Protein AF-A0A7C7V2Q9-F1 (afdb_monomer_lite)

Foldseek 3Di:
DDPDDDPDDDDDQPQDQDPVRDGDPDDQLFWFFFAAPDKDALVNCVVVVDDRVVCCVPPVDGIHGDHDPPDAPVNGVVRRVVRRCVRSVHDPVPDPDDDDDDPGDD

Secondary structure (DSSP, 8-state):
---------------PPPTTSSPPSS----------S-EEETGGGGGGT--HHHHHHHH---EEE---TT--HHHHHHHHHHHHHHHHT--GGG--------SS--

Sequence (106 aa):
MASETSKQDSPAISFRRSRTGRLMEVQVVGVGSAVPDRLVTNEDLASLGYDADWIVQRTGILERRHAPPETATGDLAYEAARRCVADGGVDPRDIDLLILGTYTPD

pLDDT: mean 84.38, std 17.76, range [38.19, 97.56]

Structure (mmCIF, N/CA/C/O backbone):
data_AF-A0A7C7V2Q9-F1
#
_entry.id   AF-A0A7C7V2Q9-F1
#
loop_
_atom_site.group_PDB
_atom_site.id
_atom_site.type_symbol
_atom_site.label_atom_id
_atom_site.label_alt_id
_atom_site.label_comp_id
_atom_site.label_asym_id
_atom_site.label_entity_id
_atom_site.label_seq_id
_atom_site.pdbx_PDB_ins_code
_atom_site.Cartn_x
_atom_site.Cartn_y
_atom_site.Cartn_z
_atom_site.occupancy
_atom_site.B_iso_or_equiv
_atom_site.auth_seq_id
_atom_site.auth_comp_id
_atom_site.auth_asym_id
_atom_site.auth_atom_id
_atom_site.pdbx_PDB_model_num
ATOM 1 N N . MET A 1 1 ? -37.663 -18.138 36.614 1.00 41.06 1 MET A N 1
ATOM 2 C CA . MET A 1 1 ? -36.745 -18.823 35.682 1.00 41.06 1 MET A CA 1
ATOM 3 C C . MET A 1 1 ? -36.202 -17.770 34.736 1.00 41.06 1 MET A C 1
ATOM 5 O O . MET A 1 1 ? -36.811 -17.496 33.714 1.00 41.06 1 MET A O 1
ATOM 9 N N . ALA A 1 2 ? -35.148 -17.083 35.172 1.00 38.19 2 ALA A N 1
ATOM 10 C CA . ALA A 1 2 ? -34.436 -16.102 34.369 1.00 38.19 2 ALA A CA 1
ATOM 11 C C . ALA A 1 2 ? -33.371 -16.861 33.574 1.00 38.19 2 ALA A C 1
ATOM 13 O O . ALA A 1 2 ? -32.460 -17.435 34.162 1.00 38.19 2 ALA A O 1
ATOM 14 N N . SER A 1 3 ? -33.532 -16.937 32.257 1.00 39.94 3 SER A N 1
ATOM 15 C CA . SER A 1 3 ? -32.463 -17.345 31.351 1.00 39.94 3 SER A CA 1
ATOM 16 C C . SER A 1 3 ? -31.735 -16.078 30.915 1.00 39.94 3 SER A C 1
ATOM 18 O O . SER A 1 3 ? -32.108 -15.445 29.928 1.00 39.94 3 SER A O 1
ATOM 20 N N . GLU A 1 4 ? -30.740 -15.673 31.700 1.00 38.28 4 GLU A N 1
ATOM 21 C CA . GLU A 1 4 ? -29.757 -14.676 31.287 1.00 38.28 4 GLU A CA 1
ATOM 22 C C . GLU A 1 4 ? -28.887 -15.300 30.190 1.00 38.28 4 GLU A C 1
ATOM 24 O O . GLU A 1 4 ? -28.054 -16.170 30.431 1.00 38.28 4 GLU A O 1
ATOM 29 N N . THR A 1 5 ? -29.135 -14.893 28.948 1.00 43.19 5 THR A N 1
ATOM 30 C CA . THR A 1 5 ? -28.259 -15.163 27.808 1.00 43.19 5 THR A CA 1
ATOM 31 C C . THR A 1 5 ? -26.895 -14.528 28.049 1.00 43.19 5 THR A C 1
ATOM 33 O O . THR A 1 5 ? -26.786 -13.310 28.203 1.00 43.19 5 THR A O 1
ATOM 36 N N . SER A 1 6 ? -25.864 -15.373 28.056 1.00 40.00 6 SER A N 1
ATOM 37 C CA . SER A 1 6 ? -24.457 -14.999 28.125 1.00 40.00 6 SER A CA 1
ATOM 38 C C . SER A 1 6 ? -24.110 -13.995 27.026 1.00 40.00 6 SER A C 1
ATOM 40 O O . SER A 1 6 ? -24.124 -14.333 25.840 1.00 40.00 6 SER A O 1
ATOM 42 N N . LYS A 1 7 ? -23.754 -12.768 27.411 1.00 46.78 7 LYS A N 1
ATOM 43 C CA . LYS A 1 7 ? -22.939 -11.909 26.554 1.00 46.78 7 LYS A CA 1
ATOM 44 C C . LYS A 1 7 ? -21.549 -12.535 26.520 1.00 46.78 7 LYS A C 1
ATOM 46 O O . LYS A 1 7 ? -20.858 -12.559 27.530 1.00 46.78 7 LYS A O 1
ATOM 51 N N . GLN A 1 8 ? -21.210 -13.130 25.383 1.00 46.75 8 GLN A N 1
ATOM 52 C CA . GLN A 1 8 ? -19.854 -13.556 25.076 1.00 46.75 8 GLN A CA 1
ATOM 53 C C . GLN A 1 8 ? -18.965 -12.309 25.098 1.00 46.75 8 GLN A C 1
ATOM 55 O O . GLN A 1 8 ? -19.230 -11.362 24.357 1.00 46.75 8 GLN A O 1
ATOM 60 N N . ASP A 1 9 ? -17.958 -12.302 25.968 1.00 46.53 9 ASP A N 1
ATOM 61 C CA . ASP A 1 9 ? -16.917 -11.280 25.989 1.00 46.53 9 ASP A CA 1
ATOM 62 C C . ASP A 1 9 ? -16.191 -11.280 24.635 1.00 46.53 9 ASP A C 1
ATOM 64 O O . ASP A 1 9 ? -15.478 -12.226 24.289 1.00 46.53 9 ASP A O 1
ATOM 68 N N . SER A 1 10 ? -16.417 -10.225 23.848 1.00 48.28 10 SER A N 1
ATOM 69 C CA . SER A 1 10 ? -15.636 -9.906 22.649 1.00 48.28 10 SER A CA 1
ATOM 70 C C . SER A 1 10 ? -14.153 -9.758 23.015 1.00 48.28 10 SER A C 1
ATOM 72 O O . SER A 1 10 ? -13.844 -9.328 24.132 1.00 48.28 10 SER A O 1
ATOM 74 N N . PRO A 1 11 ? -13.209 -10.086 22.114 1.00 44.59 11 PRO A N 1
ATOM 75 C CA . PRO A 1 11 ? -11.795 -10.014 22.438 1.00 44.59 11 PRO A CA 1
ATOM 76 C C . PRO A 1 11 ? -11.407 -8.542 22.597 1.00 44.59 11 PRO A C 1
ATOM 78 O O . PRO A 1 11 ? -11.279 -7.803 21.627 1.00 44.59 11 PRO A O 1
ATOM 81 N N . ALA A 1 12 ? -11.242 -8.099 23.841 1.00 56.66 12 ALA A N 1
ATOM 82 C CA . ALA A 1 12 ? -10.711 -6.780 24.134 1.00 56.66 12 ALA A CA 1
ATOM 83 C C . ALA A 1 12 ? -9.290 -6.675 23.559 1.00 56.66 12 ALA A C 1
ATOM 85 O O . ALA A 1 12 ? -8.449 -7.545 23.806 1.00 56.66 12 ALA A O 1
ATOM 86 N N . ILE A 1 13 ? -9.020 -5.605 22.808 1.00 59.50 13 ILE A N 1
ATOM 87 C CA . ILE A 1 13 ? -7.691 -5.276 22.282 1.00 59.50 13 ILE A CA 1
ATOM 88 C C . ILE A 1 13 ? -6.670 -5.370 23.428 1.00 59.50 13 ILE A C 1
ATOM 90 O O . ILE A 1 13 ? -6.713 -4.615 24.401 1.00 59.50 13 ILE A O 1
ATOM 94 N N . SER A 1 14 ? -5.751 -6.335 23.337 1.00 60.16 14 SER A N 1
ATOM 95 C CA . SER A 1 14 ? -4.740 -6.583 24.367 1.00 60.16 14 SER A CA 1
ATOM 96 C C . SER A 1 14 ? -3.636 -5.525 24.285 1.00 60.16 14 SER A C 1
ATO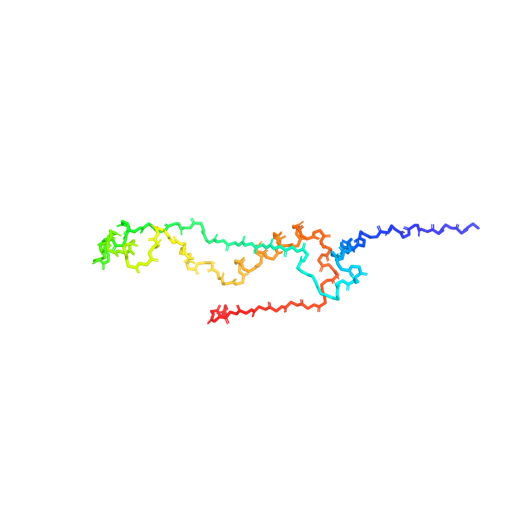M 98 O O . SER A 1 14 ? -2.616 -5.721 23.617 1.00 60.16 14 SER A O 1
ATOM 100 N N . PHE A 1 15 ? -3.808 -4.413 25.000 1.00 61.47 15 PHE A N 1
ATOM 101 C CA . PHE A 1 15 ? -2.799 -3.360 25.113 1.00 61.47 15 PHE A CA 1
ATOM 102 C C . PHE A 1 15 ? -1.504 -3.900 25.734 1.00 61.47 15 PHE A C 1
ATOM 104 O O . PHE A 1 15 ? -1.442 -4.247 26.918 1.00 61.47 15 PHE A O 1
ATOM 111 N N . ARG A 1 16 ? -0.428 -3.961 24.941 1.00 62.97 16 ARG A N 1
ATOM 112 C CA . ARG A 1 16 ? 0.899 -4.315 25.460 1.00 62.97 16 ARG A CA 1
ATOM 113 C C . ARG A 1 16 ? 1.402 -3.170 26.341 1.00 62.97 16 ARG A C 1
ATOM 115 O O . ARG A 1 16 ? 1.427 -2.016 25.921 1.00 62.97 16 ARG A O 1
ATOM 122 N N . ARG A 1 17 ? 1.839 -3.479 27.568 1.00 60.38 17 ARG A N 1
ATOM 123 C CA . ARG A 1 17 ? 2.499 -2.492 28.443 1.00 60.38 17 ARG A CA 1
ATOM 124 C C . ARG A 1 17 ? 3.735 -1.921 27.742 1.00 60.38 17 ARG A C 1
ATOM 126 O O . ARG A 1 17 ? 4.563 -2.679 27.238 1.00 60.38 17 ARG A O 1
ATOM 133 N N . SER A 1 18 ? 3.882 -0.594 27.746 1.00 64.69 18 SER A N 1
ATOM 134 C CA . SER A 1 18 ? 5.103 0.046 27.248 1.00 64.69 18 SER A CA 1
ATOM 135 C C . SER A 1 18 ? 6.319 -0.368 28.082 1.00 64.69 18 SER A C 1
ATOM 137 O O . SER A 1 18 ? 6.206 -0.653 29.278 1.00 64.69 18 SER A O 1
ATOM 139 N N . ARG A 1 19 ? 7.513 -0.330 27.471 1.00 64.56 19 ARG A N 1
ATOM 140 C CA . ARG A 1 19 ? 8.801 -0.561 28.160 1.00 64.56 19 ARG A CA 1
ATOM 141 C C . ARG A 1 19 ? 9.044 0.406 29.331 1.00 64.56 19 ARG A C 1
ATOM 143 O O . ARG A 1 19 ? 9.898 0.139 30.165 1.00 64.56 19 ARG A O 1
ATOM 150 N N . THR A 1 20 ? 8.295 1.506 29.392 1.00 69.81 20 THR A N 1
ATOM 151 C CA . THR A 1 20 ? 8.354 2.571 30.402 1.00 69.81 20 THR A CA 1
ATOM 152 C C . THR A 1 20 ? 7.215 2.512 31.429 1.00 69.81 20 THR A C 1
ATOM 154 O O . THR A 1 20 ? 7.102 3.409 32.259 1.00 69.81 20 THR A O 1
ATOM 157 N N . GLY A 1 21 ? 6.366 1.477 31.416 1.00 60.75 21 GLY A N 1
ATOM 158 C CA . GLY A 1 21 ? 5.317 1.288 32.428 1.00 60.75 21 GLY A CA 1
ATOM 159 C C . GLY A 1 21 ? 4.106 2.223 32.306 1.00 60.75 21 GLY A C 1
ATOM 160 O O . GLY A 1 21 ? 3.235 2.191 33.172 1.00 60.75 21 GLY A O 1
ATOM 161 N N . ARG A 1 22 ? 4.005 3.018 31.232 1.00 64.75 22 ARG A N 1
ATOM 162 C CA . ARG A 1 22 ? 2.782 3.754 30.863 1.00 64.75 22 ARG A CA 1
ATOM 163 C C . ARG A 1 22 ? 1.895 2.922 29.939 1.00 64.75 22 ARG A C 1
ATOM 165 O O . ARG A 1 22 ? 2.398 2.148 29.121 1.00 64.75 22 ARG A O 1
ATOM 172 N N . LEU A 1 23 ? 0.583 3.094 30.052 1.00 61.56 23 LEU A N 1
ATOM 173 C CA . LEU A 1 23 ? -0.336 2.713 28.981 1.00 61.56 23 LEU A CA 1
ATOM 174 C C . LEU A 1 23 ? 0.009 3.578 27.757 1.00 61.56 23 LEU A C 1
ATOM 176 O O . LEU A 1 23 ? 0.167 4.790 27.899 1.00 61.56 23 LEU A O 1
ATOM 180 N N . MET A 1 24 ? 0.217 2.963 26.591 1.00 59.75 24 MET A N 1
ATOM 181 C CA . MET A 1 24 ? 0.316 3.719 25.341 1.00 59.75 24 MET A CA 1
ATOM 182 C C . MET A 1 24 ? -1.099 4.181 24.990 1.00 59.75 24 MET A C 1
ATOM 184 O O . MET A 1 24 ? -1.971 3.337 24.810 1.00 59.75 24 MET A O 1
ATOM 188 N N . GLU A 1 25 ? -1.339 5.491 24.928 1.00 72.19 25 GLU A N 1
ATOM 189 C CA . GLU A 1 25 ? -2.665 6.038 24.587 1.00 72.19 25 GLU A CA 1
ATOM 190 C C . GLU A 1 25 ? -3.044 5.773 23.119 1.00 72.19 25 GLU A C 1
ATOM 192 O O . GLU A 1 25 ? -4.223 5.735 22.787 1.00 72.19 25 GLU A O 1
ATOM 197 N N . VAL A 1 26 ? -2.055 5.542 22.245 1.00 86.06 26 VAL A N 1
ATOM 198 C CA . VAL A 1 26 ? -2.244 5.225 20.822 1.00 86.06 26 VAL A CA 1
ATOM 199 C C . VAL A 1 26 ? -1.259 4.137 20.404 1.00 86.06 26 VAL A C 1
ATOM 201 O O . VAL A 1 26 ? -0.077 4.188 20.754 1.00 86.06 26 VAL A O 1
ATOM 204 N N . GLN A 1 27 ? -1.733 3.159 19.633 1.00 87.19 27 GLN A N 1
ATOM 205 C CA . GLN A 1 27 ? -0.915 2.068 19.112 1.00 87.19 27 GLN A CA 1
ATOM 206 C C . GLN A 1 27 ? -1.369 1.678 17.698 1.00 87.19 27 GLN A C 1
ATOM 208 O O . GLN A 1 27 ? -2.561 1.638 17.411 1.00 87.19 27 GLN A O 1
ATOM 213 N N . VAL A 1 28 ? -0.410 1.324 16.837 1.00 91.75 28 VAL A N 1
ATOM 214 C CA . VAL A 1 28 ? -0.691 0.591 15.594 1.00 91.75 28 VAL A CA 1
ATOM 215 C C . VAL A 1 28 ? -0.917 -0.874 15.961 1.00 91.75 28 VAL A C 1
ATOM 217 O O . VAL A 1 28 ? 0.014 -1.556 16.394 1.00 91.75 28 VAL A O 1
ATOM 220 N N . VAL A 1 29 ? -2.166 -1.326 15.874 1.00 92.19 29 VAL A N 1
ATOM 221 C CA . VAL A 1 29 ? -2.558 -2.692 16.262 1.00 92.19 29 VAL A CA 1
ATOM 222 C C . VAL A 1 29 ? -2.420 -3.697 15.123 1.00 92.19 29 VAL A C 1
ATOM 224 O O . VAL A 1 29 ? -2.201 -4.865 15.408 1.00 92.19 29 VAL A O 1
ATOM 227 N N . GLY A 1 30 ? -2.470 -3.240 13.870 1.00 94.00 30 GLY A N 1
ATOM 228 C CA . GLY A 1 30 ? -2.269 -4.068 12.687 1.00 94.00 30 GLY A CA 1
ATOM 229 C C . GLY A 1 30 ? -1.904 -3.234 11.465 1.00 94.00 30 GLY A C 1
ATOM 230 O O . GLY A 1 30 ? -2.044 -2.006 11.466 1.00 94.00 30 GLY A O 1
ATOM 231 N N . VAL A 1 31 ? -1.408 -3.905 10.432 1.00 97.06 31 VAL A N 1
ATOM 232 C CA . VAL A 1 31 ? -1.085 -3.309 9.132 1.00 97.06 31 VAL A CA 1
ATOM 233 C C . VAL A 1 31 ? -1.565 -4.208 8.000 1.00 97.06 31 VAL A C 1
ATOM 235 O O . VAL A 1 31 ? -1.631 -5.426 8.126 1.00 97.06 31 VAL A O 1
ATOM 238 N N . GLY A 1 32 ? -1.890 -3.613 6.859 1.00 97.25 32 GLY A N 1
ATOM 239 C CA . GLY A 1 32 ? -2.303 -4.358 5.679 1.00 97.25 32 GLY A CA 1
ATOM 240 C C . GLY A 1 32 ? -1.915 -3.626 4.410 1.00 97.25 32 GLY A C 1
ATOM 241 O O . GLY A 1 32 ? -1.877 -2.397 4.368 1.00 97.25 32 GLY A O 1
ATOM 242 N N . SER A 1 33 ? -1.601 -4.393 3.375 1.00 97.12 33 SER A N 1
ATOM 243 C CA . SER A 1 33 ? -1.261 -3.870 2.060 1.00 97.12 33 SER A CA 1
ATOM 244 C C . SER A 1 33 ? -1.901 -4.724 0.980 1.00 97.12 33 SER A C 1
ATOM 246 O O . SER A 1 33 ? -2.061 -5.939 1.125 1.00 97.12 33 SER A O 1
ATOM 248 N N . ALA A 1 34 ? -2.259 -4.077 -0.118 1.00 96.62 34 ALA A N 1
ATOM 249 C CA . ALA A 1 34 ? -2.707 -4.720 -1.334 1.00 96.62 34 ALA A CA 1
ATOM 250 C C . ALA A 1 34 ? -2.024 -4.030 -2.505 1.00 96.62 34 ALA A C 1
ATOM 252 O O . ALA A 1 34 ? -1.838 -2.813 -2.509 1.00 96.62 34 ALA A O 1
ATOM 253 N N . VAL A 1 35 ? -1.621 -4.832 -3.479 1.00 95.50 35 VAL A N 1
ATOM 254 C CA . VAL A 1 35 ? -1.017 -4.351 -4.711 1.00 95.50 35 VAL A CA 1
ATOM 255 C C . VAL A 1 35 ? -1.717 -5.028 -5.883 1.00 95.50 35 VAL A C 1
ATOM 257 O O . VAL A 1 35 ? -2.127 -6.180 -5.735 1.00 95.50 35 VAL A O 1
ATOM 260 N N . PRO A 1 36 ? -1.838 -4.356 -7.036 1.00 94.81 36 PRO A N 1
ATOM 261 C CA . PRO A 1 36 ? -2.360 -4.980 -8.243 1.00 94.81 36 PRO A CA 1
ATOM 262 C C . PRO A 1 36 ? -1.544 -6.203 -8.659 1.00 94.81 36 PRO A C 1
ATOM 264 O O . PRO A 1 36 ? -0.324 -6.246 -8.463 1.00 94.81 36 PRO A O 1
ATOM 267 N N . ASP A 1 37 ? -2.199 -7.160 -9.308 1.00 91.94 37 ASP A N 1
ATOM 268 C CA . ASP A 1 37 ? -1.555 -8.400 -9.753 1.00 91.94 37 ASP A CA 1
ATOM 269 C C . ASP A 1 37 ? -0.571 -8.180 -10.901 1.00 91.94 37 ASP A C 1
ATOM 271 O O . ASP A 1 37 ? 0.441 -8.875 -11.002 1.00 91.94 37 ASP A O 1
ATOM 275 N N . ARG A 1 38 ? -0.831 -7.185 -11.755 1.00 94.19 38 ARG A N 1
ATOM 276 C CA . ARG A 1 38 ? 0.015 -6.902 -12.912 1.00 94.19 38 ARG A CA 1
ATOM 277 C C . ARG A 1 38 ? 1.356 -6.319 -12.472 1.00 94.19 38 ARG A C 1
ATOM 279 O O . ARG A 1 38 ? 1.460 -5.149 -12.093 1.00 94.19 38 ARG A O 1
ATOM 286 N N . LEU A 1 39 ? 2.380 -7.154 -12.583 1.00 94.44 39 LEU A N 1
ATOM 287 C CA . LEU A 1 39 ? 3.782 -6.778 -12.498 1.00 94.44 39 LEU A CA 1
ATOM 288 C C . LEU A 1 39 ? 4.227 -6.114 -13.805 1.00 94.44 39 LEU A C 1
ATOM 290 O O . LEU A 1 39 ? 3.838 -6.546 -14.887 1.00 94.44 39 LEU A O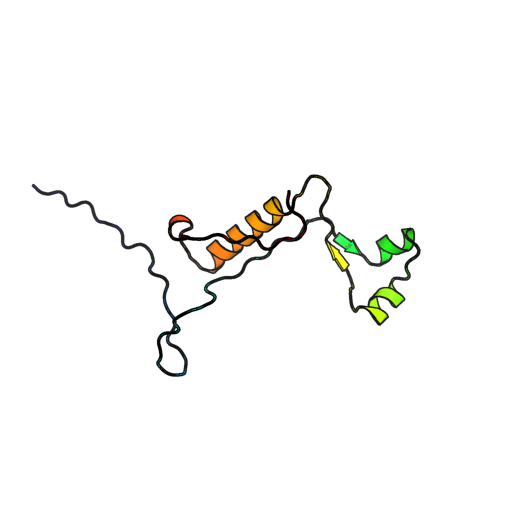 1
ATOM 294 N N . VAL A 1 40 ? 5.030 -5.063 -13.688 1.00 94.50 40 VAL A N 1
ATOM 295 C CA . VAL A 1 40 ? 5.731 -4.412 -14.796 1.00 94.50 40 VAL A CA 1
ATOM 296 C C . VAL A 1 40 ? 7.207 -4.399 -14.431 1.00 94.50 40 VAL A C 1
ATOM 298 O O . VAL A 1 40 ? 7.596 -3.755 -13.447 1.00 94.50 40 VAL A O 1
ATOM 301 N N . THR A 1 41 ? 8.013 -5.136 -15.187 1.00 94.06 41 THR A N 1
ATOM 302 C CA . THR A 1 41 ? 9.462 -5.171 -14.981 1.00 94.06 41 THR A CA 1
ATOM 303 C C . THR A 1 41 ? 10.125 -3.985 -15.673 1.00 94.06 41 THR A C 1
ATOM 305 O O . THR A 1 41 ? 9.487 -3.220 -16.403 1.00 94.06 41 THR A O 1
ATOM 308 N N . ASN A 1 42 ? 11.415 -3.780 -15.427 1.00 93.00 42 ASN A N 1
ATOM 309 C CA . ASN A 1 42 ? 12.139 -2.720 -16.118 1.00 93.00 42 ASN A CA 1
ATOM 310 C C . ASN A 1 42 ? 12.326 -3.022 -17.610 1.00 93.00 42 ASN A C 1
ATOM 312 O O . ASN A 1 42 ? 12.314 -2.102 -18.425 1.00 93.00 42 ASN A O 1
ATOM 316 N N . GLU A 1 43 ? 12.434 -4.297 -17.971 1.00 92.31 43 GLU A N 1
ATOM 317 C CA . GLU A 1 43 ? 12.533 -4.758 -19.354 1.00 92.31 43 GLU A CA 1
ATOM 318 C C . GLU A 1 43 ? 11.261 -4.433 -20.144 1.00 92.31 43 GLU A C 1
ATOM 320 O O . GLU A 1 43 ? 11.351 -4.021 -21.300 1.00 92.31 43 GLU A O 1
ATOM 325 N N . ASP A 1 44 ? 10.083 -4.511 -19.518 1.00 90.94 44 ASP A N 1
ATOM 326 C CA . ASP A 1 44 ? 8.818 -4.128 -20.160 1.00 90.94 44 ASP A CA 1
ATOM 327 C C . ASP A 1 44 ? 8.826 -2.658 -20.624 1.00 90.94 44 ASP A C 1
ATOM 329 O O . ASP A 1 44 ? 8.193 -2.295 -21.619 1.00 90.94 44 ASP A O 1
ATOM 333 N N . LEU A 1 45 ? 9.585 -1.799 -19.939 1.00 91.31 45 LEU A N 1
ATOM 334 C CA . LEU A 1 45 ? 9.702 -0.369 -20.236 1.00 91.31 45 LEU A CA 1
ATOM 335 C C . LEU A 1 45 ? 10.725 -0.067 -21.325 1.00 91.31 45 LEU A C 1
ATOM 337 O O . LEU A 1 45 ? 10.749 1.061 -21.823 1.00 91.31 45 LEU A O 1
ATOM 341 N N . ALA A 1 46 ? 11.526 -1.052 -21.735 1.00 87.06 46 ALA A N 1
ATOM 342 C CA . ALA A 1 46 ? 12.382 -0.916 -22.907 1.00 87.06 46 ALA A CA 1
ATOM 343 C C . ALA A 1 46 ? 11.542 -0.608 -24.153 1.00 87.06 46 ALA A C 1
ATOM 345 O O . ALA A 1 46 ? 11.950 0.188 -24.998 1.00 87.06 46 ALA A O 1
ATOM 346 N N . SER A 1 47 ? 10.313 -1.139 -24.214 1.00 87.38 47 SER A N 1
ATOM 347 C CA . SER A 1 47 ? 9.332 -0.805 -25.256 1.00 87.38 47 SER A CA 1
ATOM 348 C C . SER A 1 47 ? 8.943 0.682 -25.287 1.00 87.38 47 SER A C 1
ATOM 350 O O . SER A 1 47 ? 8.567 1.200 -26.336 1.00 87.38 47 SER A O 1
ATOM 352 N N . LEU A 1 48 ? 9.077 1.381 -24.158 1.00 88.69 48 LEU A N 1
ATOM 353 C CA . LEU A 1 48 ? 8.819 2.813 -24.001 1.00 88.69 48 LEU A CA 1
ATOM 354 C C . LEU A 1 48 ? 10.095 3.664 -24.149 1.00 88.69 48 LEU A C 1
ATOM 356 O O . LEU A 1 48 ? 10.043 4.879 -23.965 1.00 88.69 48 LEU A O 1
ATOM 360 N N . GLY A 1 49 ? 11.233 3.046 -24.486 1.00 90.75 49 GLY A N 1
ATOM 361 C CA . GLY A 1 49 ? 12.515 3.720 -24.699 1.00 90.75 49 GLY A CA 1
ATOM 362 C C . GLY A 1 49 ? 13.359 3.926 -23.438 1.00 90.75 49 GLY A C 1
ATOM 363 O O . GLY A 1 49 ? 14.298 4.720 -23.475 1.00 90.75 49 GLY A O 1
ATOM 364 N N . TYR A 1 50 ? 13.048 3.242 -22.332 1.00 92.12 50 TYR A N 1
ATOM 365 C CA . TYR A 1 50 ? 13.853 3.306 -21.111 1.00 92.12 50 TYR A CA 1
ATOM 366 C C . TYR A 1 50 ? 14.833 2.140 -21.006 1.00 92.12 50 TYR A C 1
ATOM 368 O O . TYR A 1 50 ? 14.478 0.990 -21.238 1.00 92.12 50 TYR A O 1
ATOM 376 N N . ASP A 1 51 ? 16.060 2.441 -20.592 1.00 93.94 51 ASP A N 1
ATOM 377 C CA . ASP A 1 51 ? 17.064 1.426 -20.296 1.00 93.94 51 ASP A CA 1
ATOM 378 C C . ASP A 1 51 ? 16.882 0.875 -18.872 1.00 93.94 51 ASP A C 1
ATOM 380 O O . ASP A 1 51 ? 16.761 1.638 -17.906 1.00 93.94 51 ASP A O 1
ATOM 384 N N . ALA A 1 52 ? 16.838 -0.454 -18.746 1.00 92.69 52 ALA A N 1
ATOM 385 C CA . ALA A 1 52 ? 16.562 -1.125 -17.480 1.00 92.69 52 ALA A CA 1
ATOM 386 C C . ALA A 1 52 ? 17.676 -0.888 -16.448 1.00 92.69 52 ALA A C 1
ATOM 388 O O . ALA A 1 52 ? 17.380 -0.534 -15.303 1.00 92.69 52 ALA A O 1
ATOM 389 N N . ASP A 1 53 ? 18.941 -0.995 -16.858 1.00 93.88 53 ASP A N 1
ATOM 390 C CA . ASP A 1 53 ? 20.093 -0.777 -15.978 1.00 93.88 53 ASP A CA 1
ATOM 391 C C . ASP A 1 53 ? 20.139 0.672 -15.490 1.00 93.88 53 ASP A C 1
ATOM 393 O O . ASP A 1 53 ? 20.354 0.933 -14.303 1.00 93.88 53 ASP A O 1
ATOM 397 N N . TRP A 1 54 ? 19.857 1.627 -16.375 1.00 94.25 54 TRP A N 1
ATOM 398 C CA . TRP A 1 54 ? 19.758 3.038 -16.029 1.00 94.25 54 TRP A CA 1
ATOM 399 C C . TRP A 1 54 ? 18.655 3.306 -14.997 1.00 94.25 54 TRP A C 1
ATOM 401 O O . TRP A 1 54 ? 18.884 4.059 -14.044 1.00 94.25 54 TRP A O 1
ATOM 411 N N . ILE A 1 55 ? 17.477 2.678 -15.137 1.00 93.25 55 ILE A N 1
ATOM 412 C CA . ILE A 1 55 ? 16.387 2.798 -14.153 1.00 93.25 55 ILE A CA 1
ATOM 413 C C . ILE A 1 55 ? 16.864 2.319 -12.782 1.00 93.25 55 ILE A C 1
ATOM 415 O O . ILE A 1 55 ? 16.687 3.037 -11.790 1.00 93.25 55 ILE A O 1
ATOM 419 N N . VAL A 1 56 ? 17.497 1.145 -12.712 1.00 95.75 56 VAL A N 1
ATOM 420 C CA . VAL A 1 56 ? 17.994 0.588 -11.447 1.00 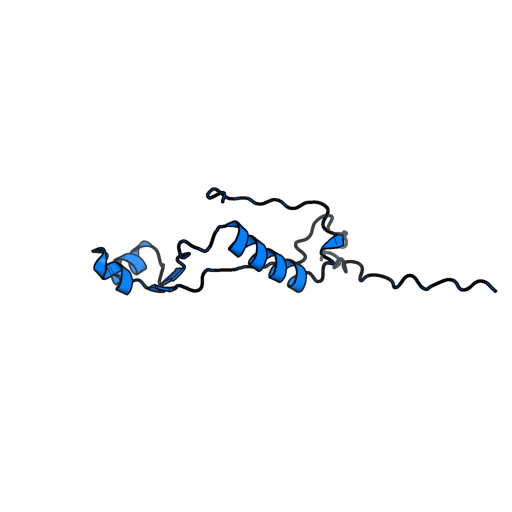95.75 56 VAL A CA 1
ATOM 421 C C . VAL A 1 56 ? 19.072 1.488 -10.850 1.00 95.75 56 VAL A C 1
ATOM 423 O O . VAL A 1 56 ? 18.980 1.852 -9.680 1.00 95.75 56 VAL A O 1
ATOM 426 N N . GLN A 1 57 ? 20.051 1.925 -11.644 1.00 96.19 57 GLN A N 1
ATOM 427 C CA . GLN A 1 57 ? 21.143 2.784 -11.174 1.00 96.19 57 GLN A CA 1
ATOM 428 C C . GLN A 1 57 ? 20.653 4.126 -10.618 1.00 96.19 57 GLN A C 1
ATOM 430 O O . GLN A 1 57 ? 21.248 4.665 -9.685 1.00 96.19 57 GLN A O 1
ATOM 435 N N . ARG A 1 58 ? 19.586 4.691 -11.192 1.00 95.94 58 ARG A N 1
ATOM 436 C CA . ARG A 1 58 ? 19.081 6.022 -10.824 1.00 95.94 58 ARG A CA 1
ATOM 437 C C . ARG A 1 58 ? 18.015 5.997 -9.737 1.00 95.94 58 ARG A C 1
ATOM 439 O O . ARG A 1 58 ? 17.921 6.964 -8.986 1.00 95.94 58 ARG A O 1
ATOM 446 N N . THR A 1 59 ? 17.198 4.947 -9.681 1.00 95.25 59 THR A N 1
ATOM 447 C CA . THR A 1 59 ? 16.009 4.894 -8.810 1.00 95.25 59 THR A CA 1
ATOM 448 C C . THR A 1 59 ? 16.025 3.740 -7.813 1.00 95.25 59 THR A C 1
ATOM 450 O O . THR A 1 59 ? 15.310 3.797 -6.817 1.00 95.25 59 THR A O 1
ATOM 453 N N . GLY A 1 60 ? 16.805 2.686 -8.071 1.00 95.19 60 GLY A N 1
ATOM 454 C CA . GLY A 1 60 ? 16.770 1.437 -7.307 1.00 95.19 60 GLY A CA 1
ATOM 455 C C . GLY A 1 60 ? 15.514 0.587 -7.533 1.00 95.19 60 GLY A C 1
ATOM 456 O O . GLY A 1 60 ? 15.351 -0.435 -6.872 1.00 95.19 60 GLY A O 1
ATOM 457 N N . ILE A 1 61 ? 14.617 0.983 -8.441 1.00 95.06 61 ILE A N 1
ATOM 458 C CA . ILE A 1 61 ? 13.374 0.258 -8.724 1.00 95.06 61 ILE A CA 1
ATOM 459 C C . ILE A 1 61 ? 13.685 -0.904 -9.663 1.00 95.06 61 ILE A C 1
ATOM 461 O O . ILE A 1 61 ? 14.150 -0.679 -10.776 1.00 95.06 61 ILE A O 1
ATOM 465 N N . LEU A 1 62 ? 13.399 -2.130 -9.226 1.00 93.25 62 LEU A N 1
ATOM 466 C CA . LEU A 1 62 ? 13.541 -3.346 -10.040 1.00 93.25 62 LEU A CA 1
ATOM 467 C C . LEU A 1 62 ? 12.249 -3.679 -10.796 1.00 93.25 62 LEU A C 1
ATOM 469 O O . LEU A 1 62 ? 12.269 -4.067 -11.959 1.00 93.25 62 LEU A O 1
ATOM 473 N N . GLU A 1 63 ? 11.118 -3.495 -10.126 1.00 95.25 63 GLU A N 1
ATOM 474 C CA . GLU A 1 63 ? 9.793 -3.824 -10.631 1.00 95.25 63 GLU A CA 1
ATOM 475 C C . GLU A 1 63 ? 8.749 -2.900 -10.006 1.00 95.25 63 GLU A C 1
ATOM 477 O O . GLU A 1 63 ? 8.984 -2.255 -8.979 1.00 95.25 63 GLU A O 1
ATOM 482 N N . ARG A 1 64 ? 7.580 -2.816 -10.637 1.00 95.88 64 ARG A N 1
ATOM 483 C CA . ARG A 1 64 ? 6.434 -2.056 -10.128 1.00 95.88 64 ARG A CA 1
ATOM 484 C C . ARG A 1 64 ? 5.127 -2.769 -10.430 1.00 95.88 64 ARG A C 1
ATOM 486 O O . ARG A 1 64 ? 5.073 -3.669 -11.261 1.00 95.88 64 ARG A O 1
ATOM 493 N N . ARG A 1 65 ? 4.062 -2.350 -9.754 1.00 95.81 65 ARG A N 1
ATOM 494 C CA . ARG A 1 65 ? 2.707 -2.866 -9.968 1.00 95.81 65 ARG A CA 1
ATOM 495 C C . ARG A 1 65 ? 1.873 -1.820 -10.691 1.00 95.81 65 ARG A C 1
ATOM 497 O O . ARG A 1 65 ? 1.968 -0.639 -10.368 1.00 95.81 65 ARG A O 1
ATOM 504 N N . HIS A 1 66 ? 1.077 -2.248 -11.663 1.00 94.38 66 HIS A N 1
ATOM 505 C CA . HIS A 1 66 ? 0.213 -1.364 -12.441 1.00 94.38 66 HIS A CA 1
ATOM 506 C C . HIS A 1 66 ? -1.236 -1.826 -12.326 1.00 94.38 66 HIS A C 1
ATOM 508 O O . HIS A 1 66 ? -1.560 -2.935 -12.740 1.00 94.38 66 HIS A O 1
ATOM 514 N N . ALA A 1 67 ? -2.114 -0.986 -11.780 1.00 93.56 67 ALA A N 1
ATOM 515 C CA . ALA A 1 67 ? -3.537 -1.302 -11.716 1.00 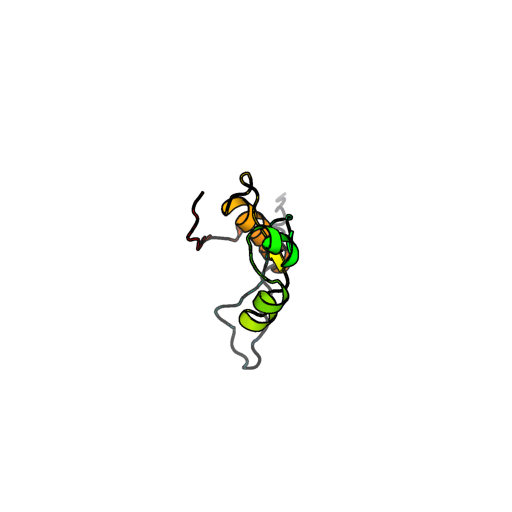93.56 67 ALA A CA 1
ATOM 516 C C . ALA A 1 67 ? -4.116 -1.389 -13.139 1.00 93.56 67 ALA A C 1
ATOM 518 O O . ALA A 1 67 ? -3.824 -0.521 -13.969 1.00 93.56 67 ALA A O 1
ATOM 519 N N . PRO A 1 68 ? -4.866 -2.446 -13.483 1.00 92.06 68 PRO A N 1
ATOM 520 C CA . PRO A 1 68 ? -5.597 -2.465 -14.737 1.00 92.06 68 PRO A CA 1
ATOM 521 C C . PRO A 1 68 ? -6.809 -1.507 -14.651 1.00 92.06 68 PRO A C 1
ATOM 523 O O . PRO A 1 68 ? -7.185 -1.109 -13.548 1.00 92.06 68 PRO A O 1
ATOM 526 N N . PRO A 1 69 ? -7.404 -1.092 -15.784 1.00 90.25 69 PRO A N 1
ATOM 527 C CA . PRO A 1 69 ? -8.458 -0.068 -15.810 1.00 90.25 69 PRO A CA 1
ATOM 528 C C . PRO A 1 69 ? -9.689 -0.373 -14.945 1.00 90.25 69 PRO A C 1
ATOM 530 O O . PRO A 1 69 ? -10.399 0.539 -14.541 1.00 90.25 69 PRO A O 1
ATOM 533 N N . GLU A 1 70 ? -9.952 -1.649 -14.690 1.00 91.88 70 GLU A N 1
ATOM 534 C CA . GLU A 1 70 ? -11.045 -2.145 -13.862 1.00 91.88 70 GLU A CA 1
ATOM 535 C C . GLU A 1 70 ? -10.766 -2.104 -12.354 1.00 91.88 70 GLU A C 1
ATOM 537 O O . GLU A 1 70 ? -11.683 -2.338 -11.577 1.00 91.88 70 GLU A O 1
ATOM 542 N N . THR A 1 71 ? -9.520 -1.864 -11.931 1.00 92.25 71 THR A N 1
ATOM 543 C CA . THR A 1 71 ? -9.143 -1.798 -10.512 1.00 92.25 71 THR A CA 1
ATOM 544 C C . THR A 1 71 ? -8.993 -0.349 -10.083 1.00 92.25 71 THR A C 1
ATOM 546 O O . THR A 1 71 ? -8.066 0.343 -10.514 1.00 92.25 71 THR A O 1
ATOM 549 N N . ALA A 1 72 ? -9.880 0.090 -9.200 1.00 93.62 72 ALA A N 1
ATOM 550 C CA . ALA A 1 72 ? -9.882 1.435 -8.653 1.00 93.62 72 ALA A CA 1
ATOM 551 C C . ALA A 1 72 ? -9.067 1.516 -7.346 1.00 93.62 72 ALA A C 1
ATOM 553 O O . ALA A 1 72 ? -8.573 0.510 -6.817 1.00 93.62 72 ALA A O 1
ATOM 554 N N . THR A 1 73 ? -8.904 2.723 -6.798 1.00 93.94 73 THR A N 1
ATOM 555 C CA . THR A 1 73 ? -8.160 2.890 -5.538 1.00 93.94 73 THR A CA 1
ATOM 556 C C . THR A 1 73 ? -8.940 2.294 -4.371 1.00 93.94 73 THR A C 1
ATOM 558 O O . THR A 1 73 ? -8.334 1.706 -3.469 1.00 93.94 73 THR A O 1
ATOM 561 N N . GLY A 1 74 ? -10.274 2.394 -4.404 1.00 94.00 74 GLY A N 1
ATOM 562 C CA . GLY A 1 74 ? -11.159 1.780 -3.419 1.00 94.00 74 GLY A CA 1
ATOM 563 C C . GLY A 1 74 ? -10.981 0.265 -3.305 1.00 94.00 74 GLY A C 1
ATOM 564 O O . GLY A 1 74 ? -10.929 -0.248 -2.187 1.00 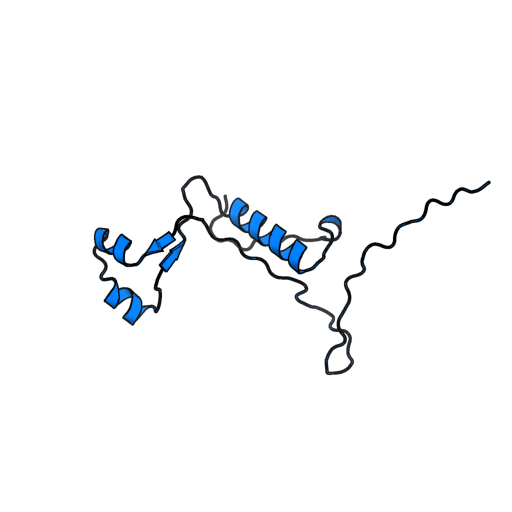94.00 74 GLY A O 1
ATOM 565 N N . ASP A 1 75 ? -10.792 -0.444 -4.422 1.00 94.62 75 ASP A N 1
ATOM 566 C CA . ASP A 1 75 ? -10.617 -1.906 -4.434 1.00 94.62 75 ASP A CA 1
ATOM 567 C C . ASP A 1 75 ? -9.343 -2.334 -3.693 1.00 94.62 75 ASP A C 1
ATOM 569 O O . ASP A 1 75 ? -9.356 -3.237 -2.849 1.00 94.62 75 ASP A O 1
ATOM 573 N N . LEU A 1 76 ? -8.232 -1.640 -3.960 1.00 95.88 76 LEU A N 1
ATOM 574 C CA . LEU A 1 76 ? -6.955 -1.894 -3.291 1.00 95.88 76 LEU A CA 1
ATOM 575 C C . LEU A 1 76 ? -7.017 -1.507 -1.810 1.00 95.88 76 LEU A C 1
ATOM 577 O O . LEU A 1 76 ? -6.523 -2.244 -0.954 1.00 95.88 76 LEU A O 1
ATOM 581 N N . ALA A 1 77 ? -7.640 -0.370 -1.490 1.00 96.50 77 ALA A N 1
ATOM 582 C CA . ALA A 1 77 ? -7.809 0.075 -0.113 1.00 96.50 77 ALA A CA 1
ATOM 583 C C . ALA A 1 77 ? -8.675 -0.901 0.696 1.00 96.50 77 ALA A C 1
ATOM 585 O O . ALA A 1 77 ? -8.345 -1.201 1.843 1.00 96.50 77 ALA A O 1
ATOM 586 N N . TYR A 1 78 ? -9.736 -1.443 0.094 1.00 96.00 78 TYR A N 1
ATOM 587 C CA . TYR A 1 78 ? -10.600 -2.443 0.712 1.00 96.00 78 TYR A CA 1
ATOM 588 C C . TYR A 1 78 ? -9.830 -3.720 1.061 1.00 96.00 78 TYR A C 1
ATOM 590 O O . TYR A 1 78 ? -9.881 -4.185 2.203 1.00 96.00 78 TYR A O 1
ATOM 598 N N . GLU A 1 79 ? -9.063 -4.264 0.116 1.00 96.75 79 GLU A N 1
ATOM 599 C CA . GLU A 1 79 ? -8.277 -5.477 0.355 1.00 96.75 79 GLU A CA 1
ATOM 600 C C . GLU A 1 79 ? -7.162 -5.243 1.389 1.00 96.75 79 GLU A C 1
ATOM 602 O O . GLU A 1 79 ? -6.944 -6.071 2.279 1.00 96.75 79 GLU A O 1
ATOM 607 N N . ALA A 1 80 ? -6.497 -4.084 1.345 1.00 97.38 80 ALA A N 1
ATOM 608 C CA . ALA A 1 80 ? -5.514 -3.698 2.355 1.00 97.38 80 ALA A CA 1
ATOM 609 C C . ALA A 1 80 ? -6.152 -3.565 3.750 1.00 97.38 80 ALA A C 1
ATOM 611 O O . ALA A 1 80 ? -5.599 -4.071 4.730 1.00 97.38 80 ALA A O 1
ATOM 612 N N . ALA A 1 81 ? -7.333 -2.947 3.846 1.00 96.81 81 ALA A N 1
ATOM 613 C CA . ALA A 1 81 ? -8.067 -2.788 5.098 1.00 96.81 81 ALA A CA 1
ATOM 614 C C . ALA A 1 81 ? -8.497 -4.140 5.678 1.00 96.81 81 ALA A C 1
ATOM 616 O O . ALA A 1 81 ? -8.305 -4.379 6.869 1.00 96.81 81 ALA A O 1
ATOM 617 N N . ARG A 1 82 ? -8.991 -5.069 4.849 1.00 96.62 82 ARG A N 1
ATOM 618 C CA . ARG A 1 82 ? -9.327 -6.433 5.293 1.00 96.62 82 ARG A CA 1
ATOM 619 C C . ARG A 1 82 ? -8.136 -7.155 5.913 1.00 96.62 82 ARG A C 1
ATOM 621 O O . ARG A 1 82 ? -8.284 -7.773 6.966 1.00 96.62 82 ARG A O 1
ATOM 628 N N . ARG A 1 83 ? -6.960 -7.064 5.284 1.00 97.56 83 ARG A N 1
ATOM 629 C CA . ARG A 1 83 ? -5.716 -7.659 5.803 1.00 97.56 83 ARG A CA 1
ATOM 630 C C . ARG A 1 83 ? -5.273 -6.992 7.104 1.00 97.56 83 ARG A C 1
ATOM 632 O O . ARG A 1 83 ? -4.901 -7.696 8.031 1.00 97.56 83 ARG A O 1
ATOM 639 N N . CYS A 1 84 ? -5.389 -5.667 7.190 1.00 97.00 84 CYS A N 1
ATOM 640 C CA . CYS A 1 84 ? -5.074 -4.893 8.392 1.00 97.00 84 CYS A CA 1
ATOM 641 C C . CYS A 1 84 ? -5.953 -5.285 9.587 1.00 97.00 84 CYS A C 1
ATOM 643 O O . CYS A 1 84 ? -5.448 -5.524 10.681 1.00 97.00 84 CYS A O 1
ATOM 645 N N . VAL A 1 85 ? -7.265 -5.402 9.371 1.00 95.69 85 VAL A N 1
ATOM 646 C CA . VAL A 1 85 ? -8.218 -5.808 10.413 1.00 95.69 85 VAL A CA 1
ATOM 647 C C . VAL A 1 85 ? -7.935 -7.232 10.892 1.00 95.69 85 VAL A C 1
ATOM 649 O O . VAL A 1 85 ? -7.946 -7.486 12.096 1.00 95.69 85 VAL A O 1
ATOM 652 N N . ALA A 1 86 ? -7.630 -8.145 9.964 1.00 95.56 86 ALA A N 1
ATOM 653 C CA . ALA A 1 86 ? -7.257 -9.516 10.295 1.00 95.56 86 ALA A CA 1
ATOM 654 C C . ALA A 1 86 ? -5.937 -9.593 11.085 1.00 95.56 86 ALA A C 1
ATOM 656 O O . ALA A 1 86 ? -5.871 -10.323 12.071 1.00 95.56 86 ALA A O 1
ATOM 657 N N . ASP A 1 87 ? -4.916 -8.827 10.687 1.00 96.06 87 ASP A N 1
ATOM 658 C CA . ASP A 1 87 ? -3.622 -8.733 11.380 1.00 96.06 87 ASP A CA 1
ATOM 659 C C . ASP A 1 87 ? -3.772 -8.148 12.794 1.00 96.06 87 ASP A C 1
ATOM 661 O O . ASP A 1 87 ? -3.217 -8.674 13.758 1.00 96.06 87 ASP A O 1
ATOM 665 N N . GLY A 1 88 ? -4.596 -7.106 12.936 1.00 93.06 88 GLY A N 1
ATOM 666 C CA . GLY A 1 88 ? -4.854 -6.452 14.217 1.00 93.06 88 GLY A CA 1
ATOM 667 C C . GLY A 1 88 ? -5.806 -7.202 15.149 1.00 93.06 88 GLY A C 1
ATOM 668 O O . GLY A 1 88 ? -5.934 -6.813 16.310 1.00 93.06 88 GLY A O 1
ATOM 669 N N . GLY A 1 89 ? -6.484 -8.250 14.667 1.00 93.38 89 GLY A N 1
ATOM 670 C CA . GLY A 1 89 ? -7.487 -8.985 15.442 1.00 93.38 89 GLY A CA 1
ATOM 671 C C . GLY A 1 89 ? -8.655 -8.108 15.906 1.00 93.38 89 GLY A C 1
ATOM 672 O O . GLY A 1 89 ? -9.200 -8.338 16.983 1.00 93.38 89 GLY A O 1
ATOM 673 N N . VAL A 1 90 ? -8.998 -7.081 15.124 1.00 91.38 90 VAL A N 1
ATOM 674 C CA . VAL A 1 90 ? -10.054 -6.109 15.440 1.00 91.38 90 VAL A CA 1
ATOM 675 C C . VAL A 1 90 ? -11.382 -6.598 14.861 1.00 91.38 90 VAL A C 1
ATOM 677 O O . VAL A 1 90 ? -11.419 -7.118 13.746 1.00 91.38 90 VAL A O 1
ATOM 680 N N . ASP A 1 91 ? -12.487 -6.432 15.588 1.00 93.00 91 ASP A N 1
ATOM 681 C CA . ASP A 1 91 ? -13.816 -6.613 15.001 1.00 93.00 91 ASP A CA 1
ATOM 682 C C . ASP A 1 91 ? -14.122 -5.401 14.103 1.00 93.00 91 ASP A C 1
ATOM 684 O O . ASP A 1 91 ? -14.091 -4.271 14.591 1.00 93.00 91 ASP A O 1
ATOM 688 N N . PRO A 1 92 ? -14.444 -5.582 12.806 1.00 92.06 92 PRO A N 1
ATOM 689 C CA . PRO A 1 92 ? -14.814 -4.471 11.929 1.00 92.06 92 PRO A CA 1
ATOM 690 C C . PRO A 1 92 ? -15.916 -3.558 12.488 1.00 92.06 92 PRO A C 1
ATOM 692 O O . PRO A 1 92 ? -16.000 -2.398 12.096 1.00 92.06 92 PRO A O 1
ATOM 695 N N . ARG A 1 93 ? -16.778 -4.077 13.374 1.00 95.00 93 ARG A N 1
ATOM 696 C CA . ARG A 1 93 ? -17.871 -3.324 14.007 1.00 95.00 93 ARG A CA 1
ATOM 697 C C . ARG A 1 93 ? -17.400 -2.349 15.087 1.00 95.00 93 ARG A C 1
ATOM 699 O O . ARG A 1 93 ? -18.167 -1.457 15.430 1.00 95.00 93 ARG A O 1
ATOM 706 N N . ASP A 1 94 ? -16.172 -2.498 15.575 1.00 93.00 94 ASP A N 1
ATOM 707 C CA . ASP A 1 94 ? -15.558 -1.609 16.568 1.00 93.00 94 ASP A CA 1
ATOM 708 C C . ASP A 1 94 ? -14.831 -0.413 15.911 1.00 93.00 94 ASP A C 1
ATOM 710 O O . ASP A 1 94 ? -14.174 0.375 16.587 1.00 93.00 94 ASP A O 1
ATOM 714 N N . ILE A 1 95 ? -14.902 -0.277 14.579 1.00 93.94 95 ILE A N 1
ATOM 715 C CA . ILE A 1 95 ? -14.261 0.811 13.832 1.00 93.94 95 ILE A CA 1
ATOM 716 C C . ILE A 1 95 ? -15.222 2.002 13.731 1.00 93.94 95 ILE A C 1
ATOM 718 O O . ILE A 1 95 ? -16.149 1.998 12.924 1.00 93.94 95 ILE A O 1
ATOM 722 N N . ASP A 1 96 ? -14.953 3.058 14.499 1.00 96.62 96 ASP A N 1
ATOM 723 C CA . ASP A 1 96 ? -15.766 4.286 14.493 1.00 96.62 96 ASP A CA 1
ATOM 724 C C . ASP A 1 96 ? -15.444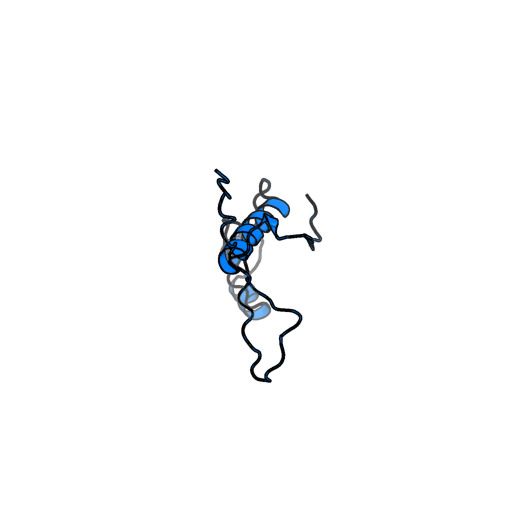 5.240 13.329 1.00 96.62 96 ASP A C 1
ATOM 726 O O . ASP A 1 96 ? -16.251 6.102 12.973 1.00 96.62 96 ASP A O 1
ATOM 730 N N . LEU A 1 97 ? -14.243 5.133 12.750 1.00 96.00 97 LEU A N 1
ATOM 731 C CA . LEU A 1 97 ? -13.741 6.069 11.746 1.00 96.00 97 LEU A CA 1
ATOM 732 C C . LEU A 1 97 ? -12.873 5.369 10.699 1.00 96.00 97 LEU A C 1
ATOM 734 O O . LEU A 1 97 ? -11.895 4.699 11.027 1.00 96.00 97 LEU A O 1
ATOM 738 N N . LEU A 1 98 ? -13.190 5.612 9.426 1.00 94.94 98 LEU A N 1
ATOM 739 C CA . LEU A 1 98 ? -12.387 5.213 8.275 1.00 94.94 98 LEU A CA 1
ATOM 740 C C . LEU A 1 98 ? -11.934 6.465 7.516 1.00 94.94 98 LEU A C 1
ATOM 742 O O . LEU A 1 98 ? -12.760 7.274 7.099 1.00 94.94 98 LEU A O 1
ATOM 746 N N . ILE A 1 99 ? -10.624 6.614 7.322 1.00 95.69 99 ILE A N 1
ATOM 747 C CA . ILE A 1 99 ? -10.034 7.710 6.546 1.00 95.69 99 ILE A CA 1
ATOM 748 C C . ILE A 1 99 ? -9.318 7.109 5.339 1.00 95.69 99 ILE A C 1
ATOM 750 O O . ILE A 1 99 ? -8.408 6.297 5.503 1.00 95.69 99 ILE A O 1
ATOM 754 N N . LEU A 1 100 ? -9.691 7.546 4.134 1.00 95.75 100 LEU A N 1
ATOM 755 C CA . LEU A 1 100 ? -8.994 7.207 2.896 1.00 95.75 100 LEU A CA 1
ATOM 756 C C . LEU A 1 100 ? -8.180 8.412 2.415 1.00 95.75 100 LEU A C 1
ATOM 758 O O . LEU A 1 100 ? -8.731 9.391 1.917 1.00 95.75 100 LEU A O 1
ATOM 762 N N . GLY A 1 101 ? -6.858 8.338 2.560 1.00 95.56 101 GLY A N 1
ATOM 763 C CA . GLY A 1 101 ? -5.940 9.311 1.972 1.00 95.56 101 GLY A CA 1
ATOM 764 C C . GLY A 1 101 ? -5.565 8.898 0.553 1.00 95.56 101 GLY A C 1
ATOM 765 O O . GLY A 1 101 ? -4.727 8.019 0.382 1.00 95.56 101 GLY A O 1
ATOM 766 N N . THR A 1 102 ? -6.164 9.526 -0.457 1.00 94.81 102 THR A N 1
ATOM 767 C CA . THR A 1 102 ? -5.863 9.256 -1.871 1.00 94.81 102 THR A CA 1
ATOM 768 C C . THR A 1 102 ? -5.800 10.546 -2.690 1.00 94.81 102 THR A C 1
ATOM 770 O O . THR A 1 102 ? -6.468 11.524 -2.357 1.00 94.81 102 THR A O 1
ATOM 773 N N . TYR A 1 103 ? -5.000 10.547 -3.763 1.00 94.56 103 TYR A N 1
ATOM 774 C CA . TYR A 1 103 ? -5.039 11.576 -4.816 1.00 94.56 103 TYR A CA 1
ATOM 775 C C . TYR A 1 103 ? -5.778 11.100 -6.082 1.00 94.56 103 TYR A C 1
ATOM 777 O O . TYR A 1 103 ? -5.995 11.885 -7.002 1.00 94.56 103 TYR A O 1
ATOM 785 N N . THR A 1 104 ? -6.173 9.826 -6.114 1.00 91.31 104 THR A N 1
ATOM 786 C CA . THR A 1 104 ? -6.906 9.152 -7.191 1.00 91.31 104 THR A CA 1
ATOM 787 C C . THR A 1 104 ? -8.253 8.666 -6.646 1.00 91.31 104 THR A C 1
ATOM 789 O O . THR A 1 104 ? -8.377 7.486 -6.318 1.00 91.31 104 THR A O 1
ATOM 792 N N . PRO A 1 105 ? -9.236 9.564 -6.428 1.00 88.06 105 PRO A N 1
ATOM 793 C CA . PRO A 1 105 ? -10.585 9.138 -6.069 1.00 88.06 105 PRO A CA 1
ATOM 794 C C . PRO A 1 105 ? -11.218 8.368 -7.234 1.00 88.06 105 PRO A C 1
ATOM 796 O O . PRO A 1 105 ? -10.887 8.633 -8.393 1.00 88.06 105 PRO A O 1
ATOM 799 N N . ASP A 1 106 ? -12.093 7.424 -6.898 1.00 80.75 106 ASP A N 1
ATOM 800 C CA . ASP A 1 106 ? -12.834 6.609 -7.867 1.00 80.75 106 ASP A CA 1
ATOM 801 C C . ASP A 1 106 ? -13.911 7.427 -8.611 1.00 80.75 106 ASP A C 1
ATOM 803 O O . ASP A 1 106 ? -14.474 8.375 -8.005 1.00 80.75 106 ASP A O 1
#

Radius of gyration: 21.9 Å; chains: 1; bounding box: 58×30×61 Å